Protein AF-A0A7S1FJL7-F1 (afdb_monomer_lite)

Secondary structure (DSSP, 8-state):
----------EESS--SEEEEEEEEETTEEEEEEEEEETTEEEEEEEEEEEETTTTEEEEESS-TTS--SEEE----SSGGG--SPEEES-GGGTTS-----

Foldseek 3Di:
DDDPPPFPWDWDQDDDADWAWDPDADPNAIKTWGWDDDDPDIDTDQWMFHQQPVVCWTAIAHSDNPDPGQWIGNANDRDPVPDRGIITGRHPCPVVVDPPPD

Sequence (102 aa):
RAVKGNTSEGQVKMLPGLYYEMTDLFSGKPYYQQVFRKGPALACRGVYLFWSGAQDAWKFGVLDTGKAGLAVCSDVQDKPSEVQKPWKVLRADFFGASSDWK

Radius of gyration: 14.25 Å; chains: 1; bounding box: 36×45×31 Å

Organism: Noctiluca scintillans (NCBI:txid2966)

Structure (mmCIF, N/CA/C/O backbone):
data_AF-A0A7S1FJL7-F1
#
_entry.id   AF-A0A7S1FJL7-F1
#
loop_
_atom_site.group_PDB
_atom_site.id
_atom_site.type_symbol
_atom_site.label_atom_id
_atom_site.label_alt_id
_atom_site.label_comp_id
_atom_site.label_asym_id
_atom_site.label_entity_id
_atom_site.label_seq_id
_atom_site.pdbx_PDB_ins_code
_atom_site.Cartn_x
_atom_site.Cartn_y
_atom_site.Cartn_z
_atom_site.occupancy
_atom_site.B_iso_or_equiv
_atom_site.auth_seq_id
_atom_site.auth_comp_id
_atom_site.auth_asym_id
_atom_site.auth_atom_id
_atom_site.pdbx_PDB_model_num
ATOM 1 N N . ARG A 1 1 ? -3.408 -33.332 -3.439 1.00 34.06 1 ARG A N 1
ATOM 2 C CA . ARG A 1 1 ? -2.223 -33.316 -2.544 1.00 34.06 1 ARG A CA 1
ATOM 3 C C . ARG A 1 1 ? -2.042 -31.870 -2.087 1.00 34.06 1 ARG A C 1
ATOM 5 O O . ARG A 1 1 ? -1.713 -31.036 -2.915 1.00 34.06 1 ARG A O 1
ATOM 12 N N . ALA A 1 2 ? -2.423 -31.547 -0.850 1.00 32.72 2 ALA A N 1
ATOM 13 C CA . ALA A 1 2 ? -2.412 -30.174 -0.344 1.00 32.72 2 ALA A CA 1
ATOM 14 C C . ALA A 1 2 ? -0.967 -29.676 -0.194 1.00 32.72 2 ALA A C 1
ATOM 16 O O . ALA A 1 2 ? -0.160 -30.332 0.464 1.00 32.72 2 ALA A O 1
ATOM 17 N N . VAL A 1 3 ? -0.637 -28.543 -0.814 1.00 36.22 3 VAL A N 1
ATOM 18 C CA . VAL A 1 3 ? 0.646 -27.870 -0.593 1.00 36.22 3 VAL A CA 1
ATOM 19 C C . VAL A 1 3 ? 0.499 -27.037 0.678 1.00 36.22 3 VAL A C 1
ATOM 21 O O . VAL A 1 3 ? -0.176 -26.011 0.685 1.00 36.22 3 VAL A O 1
ATOM 24 N N . LYS A 1 4 ? 1.097 -27.523 1.770 1.00 35.88 4 LYS A N 1
ATOM 25 C CA . LYS A 1 4 ? 1.326 -26.754 2.997 1.00 35.88 4 LYS A CA 1
ATOM 26 C C . LYS A 1 4 ? 2.244 -25.579 2.651 1.00 35.88 4 LYS A C 1
ATOM 28 O O . LYS A 1 4 ? 3.447 -25.766 2.495 1.00 35.88 4 LYS A O 1
ATOM 33 N N . GLY A 1 5 ? 1.676 -24.387 2.503 1.00 32.44 5 GLY A N 1
ATOM 34 C CA . GLY A 1 5 ? 2.448 -23.153 2.459 1.00 32.44 5 GLY A CA 1
ATOM 35 C C . GLY A 1 5 ? 2.909 -22.812 3.870 1.00 32.44 5 GLY A C 1
ATOM 36 O O . GLY A 1 5 ? 2.107 -22.370 4.685 1.00 32.44 5 GLY A O 1
ATOM 37 N N . ASN A 1 6 ? 4.183 -23.063 4.168 1.00 38.44 6 ASN A N 1
ATOM 38 C CA . ASN A 1 6 ? 4.865 -22.518 5.338 1.00 38.44 6 ASN A CA 1
ATOM 39 C C . ASN A 1 6 ? 4.915 -20.989 5.184 1.00 38.44 6 ASN A C 1
ATOM 41 O O . ASN A 1 6 ? 5.810 -20.453 4.531 1.00 38.44 6 ASN A O 1
ATOM 45 N N . THR A 1 7 ? 3.928 -20.281 5.727 1.00 43.22 7 THR A N 1
ATOM 46 C CA . THR A 1 7 ? 3.914 -18.817 5.728 1.00 43.22 7 THR A CA 1
ATOM 47 C C . THR A 1 7 ? 4.797 -18.342 6.873 1.00 43.22 7 THR A C 1
ATOM 49 O O . THR A 1 7 ? 4.363 -18.292 8.019 1.00 43.22 7 THR A O 1
ATOM 52 N N . SER A 1 8 ? 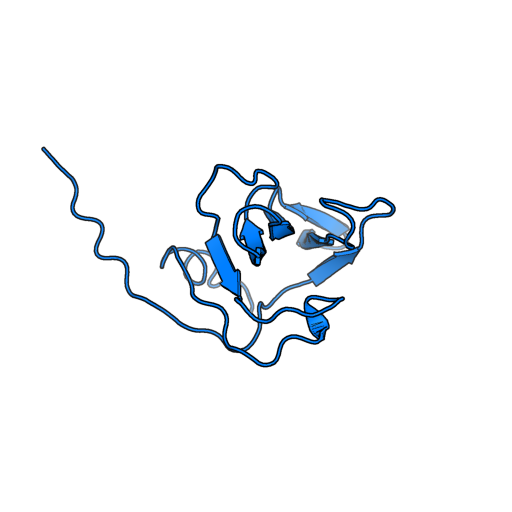6.062 -18.033 6.595 1.00 46.47 8 SER A N 1
ATOM 53 C CA . SER A 1 8 ? 6.890 -17.296 7.548 1.00 46.47 8 SER A CA 1
ATOM 54 C C . SER A 1 8 ? 6.238 -15.931 7.800 1.00 46.47 8 SER A C 1
ATOM 56 O O . SER A 1 8 ? 6.187 -15.093 6.897 1.00 46.47 8 SER A O 1
ATOM 58 N N . GLU A 1 9 ? 5.704 -15.732 9.005 1.00 58.09 9 GLU A N 1
ATOM 59 C CA . GLU A 1 9 ? 5.078 -14.490 9.460 1.00 58.09 9 GLU A CA 1
ATOM 60 C C . GLU A 1 9 ? 6.151 -13.412 9.671 1.00 58.09 9 GLU A C 1
ATOM 62 O O . GLU A 1 9 ? 6.619 -13.168 10.779 1.00 58.09 9 GLU A O 1
ATOM 67 N N . GLY A 1 10 ? 6.591 -12.787 8.580 1.00 78.50 10 GLY A N 1
ATOM 68 C CA . GLY A 1 10 ? 7.468 -11.624 8.651 1.00 78.50 10 GLY A CA 1
ATOM 69 C C . GLY A 1 10 ? 6.694 -10.394 9.123 1.00 78.50 10 GLY A C 1
ATOM 70 O O . GLY A 1 10 ? 5.549 -10.181 8.721 1.00 78.50 10 GLY A O 1
ATOM 71 N N . GLN A 1 11 ? 7.322 -9.562 9.948 1.00 88.12 11 GLN A N 1
ATOM 72 C CA . GLN A 1 11 ? 6.842 -8.215 10.244 1.00 88.12 11 GLN A CA 1
ATOM 73 C C . GLN A 1 11 ? 7.836 -7.194 9.704 1.00 88.12 11 GLN A C 1
ATOM 75 O O . GLN A 1 11 ? 9.046 -7.370 9.842 1.00 88.12 11 GLN A O 1
ATOM 80 N N . VAL A 1 12 ? 7.330 -6.109 9.124 1.00 88.69 12 VAL A N 1
ATOM 81 C CA . VAL A 1 12 ? 8.155 -4.958 8.740 1.00 88.69 12 VAL A CA 1
ATOM 82 C C . VAL A 1 12 ? 7.580 -3.682 9.328 1.00 88.69 12 VAL A C 1
ATOM 84 O O . VAL A 1 12 ? 6.367 -3.518 9.413 1.00 88.69 12 VAL A O 1
ATOM 87 N N . LYS A 1 13 ? 8.444 -2.754 9.743 1.00 87.12 13 LYS A N 1
ATOM 88 C CA . LYS A 1 13 ? 7.989 -1.465 10.288 1.00 87.12 13 LYS A CA 1
ATOM 89 C C . LYS A 1 13 ? 7.413 -0.549 9.208 1.00 87.12 13 LYS A C 1
ATOM 91 O O . LYS A 1 13 ? 6.455 0.161 9.465 1.00 87.12 13 LYS A O 1
ATOM 96 N N . MET A 1 14 ? 7.987 -0.581 8.007 1.00 84.75 14 MET A N 1
ATOM 97 C CA . MET A 1 14 ? 7.583 0.260 6.880 1.00 84.75 14 MET A CA 1
ATOM 98 C C . MET A 1 14 ? 7.560 -0.555 5.589 1.00 84.75 14 MET A C 1
ATOM 100 O O . MET A 1 14 ? 8.345 -1.493 5.430 1.00 84.75 14 MET A O 1
ATOM 104 N N . LEU A 1 15 ? 6.689 -0.166 4.658 1.00 87.69 15 LEU A N 1
ATOM 105 C CA . LEU A 1 15 ? 6.694 -0.688 3.296 1.00 87.69 15 LEU A CA 1
ATOM 106 C C . LEU A 1 15 ? 7.668 0.143 2.443 1.00 87.69 15 LEU A C 1
ATOM 108 O O . LEU A 1 15 ? 7.424 1.332 2.239 1.00 87.69 15 LEU A O 1
ATOM 112 N N . PRO A 1 16 ? 8.766 -0.438 1.932 1.00 86.12 16 PRO A N 1
ATOM 113 C CA . PRO A 1 16 ? 9.683 0.279 1.056 1.00 86.12 16 PRO A CA 1
ATOM 114 C C . PRO A 1 16 ? 9.038 0.564 -0.308 1.00 86.12 16 PRO A C 1
ATOM 116 O O . PRO A 1 16 ? 8.109 -0.127 -0.734 1.00 86.12 16 PRO A O 1
ATOM 119 N N . GLY A 1 17 ? 9.572 1.555 -1.021 1.00 89.25 17 GLY A N 1
ATOM 120 C CA . GLY A 1 17 ? 9.193 1.875 -2.398 1.00 89.25 17 GLY A CA 1
ATOM 121 C C . GLY A 1 17 ? 8.648 3.288 -2.576 1.00 89.25 17 GLY A C 1
ATOM 122 O O . GLY A 1 17 ? 8.600 4.081 -1.639 1.00 89.25 17 GLY A O 1
ATOM 123 N N . LEU A 1 18 ? 8.256 3.591 -3.812 1.00 92.62 18 LEU A N 1
ATOM 124 C CA . LEU A 1 18 ? 7.610 4.844 -4.181 1.00 92.62 18 LEU A CA 1
ATOM 125 C C . LEU A 1 18 ? 6.123 4.587 -4.410 1.00 92.62 18 LEU A C 1
ATOM 127 O O . LEU A 1 18 ? 5.742 3.599 -5.041 1.00 92.62 18 LEU A O 1
ATOM 131 N N . TYR A 1 19 ? 5.296 5.491 -3.903 1.00 95.25 19 TYR A N 1
ATOM 132 C CA . TYR A 1 19 ? 3.846 5.371 -3.923 1.00 95.25 19 TYR A CA 1
ATOM 133 C C . TYR A 1 19 ? 3.257 6.670 -4.452 1.00 95.25 19 TYR A C 1
ATOM 135 O O . TYR A 1 19 ? 3.566 7.745 -3.943 1.00 95.25 19 TYR A O 1
ATOM 143 N N . TYR A 1 20 ? 2.438 6.565 -5.491 1.00 96.44 20 TYR A N 1
ATOM 144 C CA . TYR A 1 20 ? 1.702 7.688 -6.050 1.00 96.44 20 TYR A CA 1
ATOM 145 C C . TYR A 1 20 ? 0.298 7.714 -5.444 1.00 96.44 20 TYR A C 1
ATOM 147 O O . TYR A 1 20 ? -0.413 6.712 -5.534 1.00 96.44 20 TYR A O 1
ATOM 155 N N . GLU A 1 21 ? -0.077 8.822 -4.802 1.00 97.19 21 GLU A N 1
ATOM 156 C CA . GLU A 1 21 ? -1.431 9.030 -4.276 1.00 97.19 21 GLU A CA 1
ATOM 157 C C . GLU A 1 21 ? -2.407 9.230 -5.435 1.00 97.19 21 GLU A C 1
ATOM 159 O O . GLU A 1 21 ? -2.185 10.061 -6.315 1.00 97.1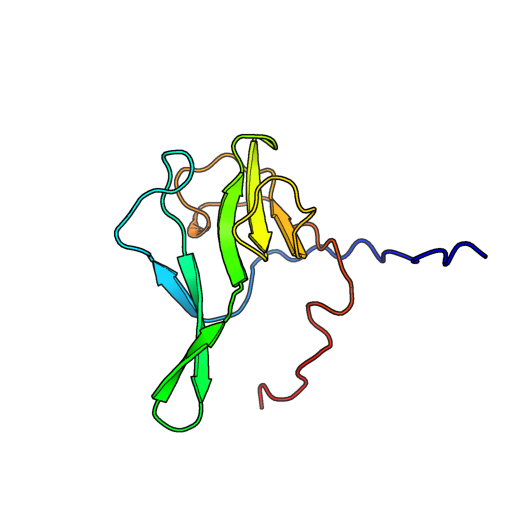9 21 GLU A O 1
ATOM 164 N N . MET A 1 22 ? -3.472 8.437 -5.449 1.00 96.81 22 MET A N 1
ATOM 165 C CA . MET A 1 22 ? -4.499 8.502 -6.479 1.00 96.81 22 MET A CA 1
ATOM 166 C C . MET A 1 22 ? -5.441 9.679 -6.203 1.00 96.81 22 MET A C 1
ATOM 168 O O . MET A 1 22 ? -5.640 10.063 -5.055 1.00 96.81 22 MET A O 1
ATOM 172 N N . THR A 1 23 ? -6.046 10.248 -7.247 1.00 96.50 23 THR A N 1
ATOM 173 C CA . THR A 1 23 ? -6.934 11.420 -7.108 1.00 96.50 23 THR A CA 1
ATOM 174 C C . THR A 1 23 ? -8.271 11.103 -6.439 1.00 96.50 23 THR A C 1
ATOM 176 O O . THR A 1 23 ? -8.905 11.999 -5.889 1.00 96.50 23 THR A O 1
ATOM 179 N N . ASP A 1 24 ? -8.698 9.841 -6.494 1.00 95.69 24 ASP A N 1
ATOM 180 C CA . ASP A 1 24 ? -9.965 9.373 -5.933 1.00 95.69 24 ASP A CA 1
ATOM 181 C C . ASP A 1 24 ? -9.781 8.725 -4.554 1.00 95.69 24 ASP A C 1
ATOM 183 O O . ASP A 1 24 ? -8.672 8.407 -4.119 1.00 95.69 24 ASP A O 1
ATOM 187 N N . LEU A 1 25 ? -10.899 8.448 -3.883 1.00 95.06 25 LEU A N 1
ATOM 188 C CA . LEU A 1 25 ? -10.923 7.687 -2.635 1.00 95.06 25 LEU A CA 1
ATOM 189 C C . LEU A 1 25 ? -11.316 6.230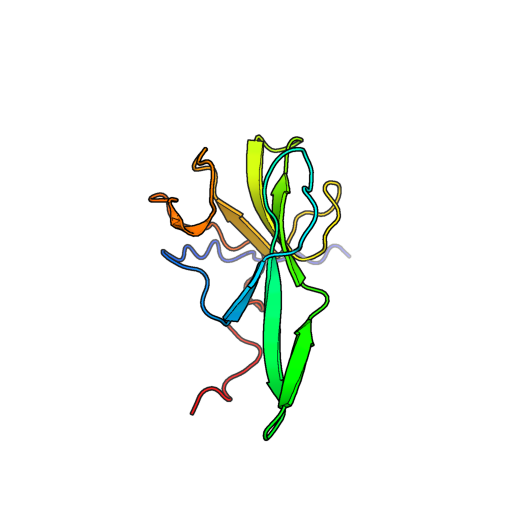 -2.889 1.00 95.06 25 LEU A C 1
ATOM 191 O O . LEU A 1 25 ? -12.205 5.937 -3.687 1.00 95.06 25 LEU A O 1
ATOM 195 N N . PHE A 1 26 ? -10.717 5.314 -2.130 1.00 92.94 26 PHE A N 1
ATOM 196 C CA . PHE A 1 26 ? -11.125 3.914 -2.074 1.00 92.94 26 PHE A CA 1
ATOM 197 C C . PHE A 1 26 ? -11.598 3.581 -0.661 1.00 92.94 26 PHE A C 1
ATOM 199 O O . PHE A 1 26 ? -10.880 3.795 0.312 1.00 92.94 26 PHE A O 1
ATOM 206 N N . SER A 1 27 ? -12.823 3.061 -0.530 1.00 90.94 27 SER A N 1
ATOM 207 C CA . SER A 1 27 ? -13.457 2.828 0.782 1.00 90.94 27 SER A CA 1
ATOM 208 C C . SER A 1 27 ? -13.447 4.073 1.691 1.00 90.94 27 SER A C 1
ATOM 210 O O . SER A 1 27 ? -13.256 3.963 2.899 1.00 90.94 27 SER A O 1
ATOM 212 N N . GLY A 1 28 ? -13.610 5.264 1.100 1.00 92.12 28 GLY A N 1
ATOM 213 C CA . GLY A 1 28 ? -13.654 6.540 1.823 1.00 92.12 28 GLY A CA 1
ATOM 214 C C . GLY A 1 28 ? -12.302 7.080 2.305 1.00 92.12 28 GLY A C 1
ATOM 215 O O . GLY A 1 28 ? -12.288 8.107 2.974 1.00 92.12 28 GLY A O 1
ATOM 216 N N . LYS A 1 29 ? -11.176 6.434 1.967 1.00 95.06 29 LYS A N 1
ATOM 217 C CA . LYS A 1 29 ? -9.823 6.889 2.329 1.00 95.06 29 LYS A CA 1
ATOM 218 C C . LYS A 1 29 ? -8.911 7.021 1.100 1.00 95.06 29 LYS A C 1
ATOM 220 O O . LYS A 1 29 ? -9.196 6.406 0.067 1.00 95.06 29 LYS A O 1
ATOM 225 N N . PRO A 1 30 ? -7.819 7.805 1.192 1.00 96.88 30 PRO A N 1
ATOM 226 C CA . PRO A 1 30 ? -6.805 7.857 0.147 1.00 96.88 30 PRO A CA 1
ATOM 227 C C . PRO A 1 30 ? -6.226 6.471 -0.136 1.00 96.88 30 PRO A C 1
ATOM 229 O O . PRO A 1 30 ? -6.093 5.632 0.762 1.00 96.88 30 PRO A O 1
ATOM 232 N N . TYR A 1 31 ? -5.856 6.235 -1.390 1.00 97.19 31 TYR A N 1
ATOM 233 C CA . TYR A 1 31 ? -5.155 5.025 -1.794 1.00 97.19 31 TYR A CA 1
ATOM 234 C C . TYR A 1 31 ? -4.024 5.358 -2.756 1.00 97.19 31 TYR A C 1
ATOM 236 O O . TYR A 1 31 ? -4.020 6.397 -3.414 1.00 97.19 31 TYR A O 1
ATOM 244 N N . TYR A 1 32 ? -3.040 4.468 -2.807 1.00 97.44 32 TYR A N 1
ATOM 245 C CA . TYR A 1 32 ? -1.775 4.737 -3.467 1.00 97.44 32 TYR A CA 1
ATOM 246 C C . TYR A 1 32 ? -1.405 3.584 -4.385 1.00 97.44 32 TYR A C 1
ATOM 248 O O . TYR A 1 32 ? -1.532 2.421 -4.002 1.00 97.44 32 TYR A O 1
ATOM 256 N N . GLN A 1 33 ? -0.903 3.889 -5.576 1.00 96.50 33 GLN A N 1
ATOM 257 C CA . GLN A 1 33 ? -0.330 2.898 -6.479 1.00 96.50 33 GLN A CA 1
ATOM 258 C C . GLN A 1 33 ? 1.185 2.838 -6.295 1.00 96.50 33 GLN A C 1
ATOM 260 O O . GLN A 1 33 ? 1.862 3.866 -6.295 1.00 96.50 33 GLN A O 1
ATOM 265 N N . GLN A 1 34 ? 1.740 1.631 -6.170 1.00 95.12 34 GLN A N 1
ATOM 266 C CA . GLN A 1 34 ? 3.188 1.470 -6.137 1.00 95.12 34 GLN A CA 1
ATOM 267 C C . GLN A 1 34 ? 3.776 1.757 -7.523 1.00 95.12 34 GLN A C 1
ATOM 269 O O . GLN A 1 34 ? 3.369 1.169 -8.531 1.00 95.12 34 GLN A O 1
ATOM 274 N N . VAL A 1 35 ? 4.783 2.624 -7.556 1.00 95.75 35 VAL A N 1
ATOM 275 C CA . VAL A 1 35 ? 5.549 2.958 -8.755 1.00 95.75 35 VAL A CA 1
ATOM 276 C C . VAL A 1 35 ? 7.011 2.574 -8.572 1.00 95.75 35 VAL A C 1
ATOM 278 O O . VAL A 1 35 ? 7.522 2.433 -7.461 1.00 95.75 35 VAL A O 1
ATOM 281 N N . PHE A 1 36 ? 7.700 2.364 -9.683 1.00 93.31 36 PHE A N 1
ATOM 282 C CA . PHE A 1 36 ? 9.115 2.018 -9.705 1.00 93.31 36 PHE A CA 1
ATOM 283 C C . PHE A 1 36 ? 9.792 2.678 -10.897 1.00 93.31 36 PHE A C 1
ATOM 285 O O . PHE A 1 36 ? 9.148 3.032 -11.888 1.00 93.31 36 PHE A O 1
ATOM 292 N N . ARG A 1 37 ? 11.110 2.847 -10.804 1.00 93.81 37 ARG A N 1
ATOM 293 C CA . ARG A 1 37 ? 11.902 3.379 -11.912 1.00 93.81 37 ARG A CA 1
ATOM 294 C C . ARG A 1 37 ? 12.124 2.283 -12.949 1.00 93.81 37 ARG A C 1
ATOM 296 O O . ARG A 1 37 ? 12.489 1.161 -12.604 1.00 93.81 37 ARG A O 1
ATOM 303 N N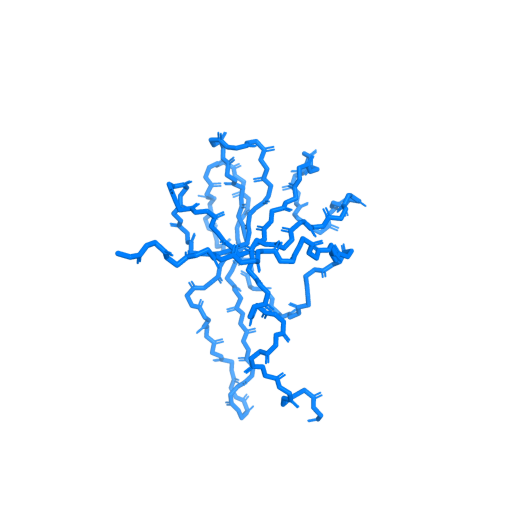 . LYS A 1 38 ? 11.932 2.620 -14.221 1.00 93.06 38 LYS A N 1
ATOM 304 C CA . LYS A 1 38 ? 12.280 1.791 -15.376 1.00 93.06 38 LYS A CA 1
ATOM 305 C C . LYS A 1 38 ? 13.182 2.624 -16.285 1.00 93.06 38 LYS A C 1
ATOM 307 O O . LYS A 1 38 ? 12.704 3.369 -17.139 1.00 93.06 38 LYS A O 1
ATOM 312 N N . GLY A 1 39 ? 14.491 2.546 -16.042 1.00 92.00 39 GLY A N 1
ATOM 313 C CA . GLY A 1 39 ? 15.459 3.470 -16.638 1.00 92.00 39 GLY A CA 1
ATOM 314 C C . GLY A 1 39 ? 15.192 4.916 -16.182 1.00 92.00 39 GLY A C 1
ATOM 315 O O . GLY A 1 39 ? 15.034 5.138 -14.979 1.00 92.00 39 GLY A O 1
ATOM 316 N N . PRO A 1 40 ? 15.110 5.900 -17.100 1.00 94.25 40 PRO A N 1
ATOM 317 C CA . PRO A 1 40 ? 14.823 7.292 -16.743 1.00 94.25 40 PRO A CA 1
ATOM 318 C C . PRO A 1 40 ? 13.339 7.559 -16.428 1.00 94.25 40 PRO A C 1
ATOM 320 O O . PRO A 1 40 ? 13.012 8.636 -15.939 1.00 94.25 40 PRO A O 1
ATOM 323 N N . ALA A 1 41 ? 12.440 6.608 -16.706 1.00 94.75 41 ALA A N 1
ATOM 324 C CA . ALA A 1 41 ? 10.996 6.770 -16.555 1.00 94.75 41 ALA A CA 1
ATOM 325 C C . ALA A 1 41 ? 10.456 6.147 -15.256 1.00 94.75 41 ALA A C 1
ATOM 327 O O . ALA A 1 41 ? 11.112 5.320 -14.615 1.00 94.75 41 ALA A O 1
ATOM 328 N N . LEU A 1 42 ? 9.222 6.511 -14.897 1.00 94.25 42 LEU A N 1
ATOM 329 C CA . LEU A 1 42 ? 8.423 5.821 -13.884 1.00 94.25 42 LEU A CA 1
ATOM 330 C C . LEU A 1 42 ? 7.436 4.865 -14.555 1.00 94.25 42 LEU A C 1
ATOM 332 O O . LEU A 1 42 ? 6.872 5.167 -15.604 1.00 94.25 42 LEU A O 1
ATOM 336 N N . ALA A 1 43 ? 7.228 3.714 -13.930 1.00 94.75 43 ALA A N 1
ATOM 337 C CA . ALA A 1 43 ? 6.220 2.740 -14.313 1.00 94.75 43 ALA A CA 1
ATOM 338 C C . ALA A 1 43 ? 5.396 2.333 -13.088 1.00 94.75 43 ALA A C 1
ATOM 340 O O . ALA A 1 43 ? 5.889 2.335 -11.957 1.00 94.75 43 ALA A O 1
ATOM 341 N N . CYS A 1 44 ? 4.145 1.953 -13.325 1.00 93.56 44 CYS A N 1
ATOM 342 C CA . CYS A 1 44 ? 3.233 1.513 -12.278 1.00 93.56 44 CYS A CA 1
ATOM 343 C C . CYS A 1 44 ? 3.256 -0.008 -12.111 1.00 93.56 44 CYS A C 1
ATOM 345 O O . CYS A 1 44 ? 3.400 -0.754 -13.083 1.00 93.56 44 CYS A O 1
ATOM 347 N N . ARG A 1 45 ? 3.051 -0.481 -10.879 1.00 88.81 45 ARG A N 1
ATOM 348 C CA . ARG A 1 45 ? 2.708 -1.880 -10.592 1.00 88.81 45 ARG A CA 1
ATOM 349 C C . ARG A 1 45 ? 1.208 -1.997 -10.342 1.00 88.81 45 ARG A C 1
ATOM 351 O O . ARG A 1 45 ? 0.574 -1.069 -9.847 1.00 88.81 45 ARG A O 1
ATOM 358 N N . GLY A 1 46 ? 0.641 -3.168 -10.625 1.00 90.25 46 GLY A N 1
ATOM 359 C CA . G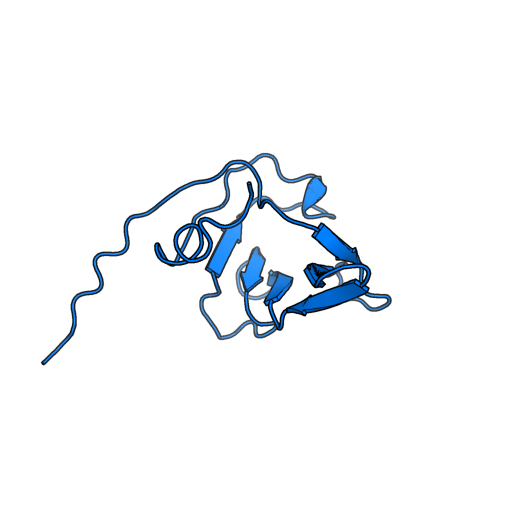LY A 1 46 ? -0.732 -3.526 -10.238 1.00 90.25 46 GLY A CA 1
ATOM 360 C C . GLY A 1 46 ? -0.873 -3.809 -8.737 1.00 90.25 46 GLY A C 1
ATOM 361 O O . GLY A 1 46 ? -1.557 -4.754 -8.351 1.00 90.25 46 GLY A O 1
ATOM 362 N N . VAL A 1 47 ? -0.158 -3.053 -7.903 1.00 92.31 47 VAL A N 1
ATOM 363 C CA . VAL A 1 47 ? -0.095 -3.222 -6.456 1.00 92.31 47 VAL A CA 1
ATOM 364 C C . VAL A 1 47 ? -0.343 -1.872 -5.803 1.00 92.31 47 VAL A C 1
ATOM 366 O O . VAL A 1 47 ? 0.237 -0.860 -6.195 1.00 92.31 47 VAL A O 1
ATOM 369 N N . TYR A 1 48 ? -1.222 -1.883 -4.815 1.00 95.62 48 TYR A N 1
ATOM 370 C CA . TYR A 1 48 ? -1.808 -0.711 -4.204 1.00 95.62 48 TYR A CA 1
ATOM 371 C C . TYR A 1 48 ? -1.709 -0.797 -2.692 1.00 95.62 48 TYR A C 1
ATOM 373 O O . TYR A 1 48 ? -1.728 -1.881 -2.111 1.00 95.62 48 TYR A O 1
ATOM 381 N N . LEU A 1 49 ? -1.654 0.369 -2.072 1.00 96.00 49 LEU A N 1
ATOM 382 C CA . LEU A 1 49 ? -1.754 0.590 -0.644 1.00 96.00 49 LEU A CA 1
ATOM 383 C C . LEU A 1 49 ? -3.086 1.292 -0.387 1.00 96.00 49 LEU A C 1
ATOM 385 O O . LEU A 1 49 ? -3.300 2.397 -0.878 1.00 96.00 49 LEU A O 1
ATOM 389 N N . PHE A 1 50 ? -4.005 0.632 0.307 1.00 96.44 50 PHE A N 1
ATOM 390 C CA . PHE A 1 50 ? -5.389 1.086 0.417 1.00 96.44 50 PHE A CA 1
ATOM 391 C C . PHE A 1 50 ? -6.025 0.650 1.733 1.00 96.44 50 PHE A C 1
ATOM 393 O O . PHE A 1 50 ? -5.588 -0.314 2.365 1.00 96.44 50 PHE A O 1
ATOM 400 N N . TRP A 1 51 ? -7.083 1.345 2.136 1.00 95.88 51 TRP A N 1
ATOM 401 C CA . TRP A 1 51 ? -7.889 0.942 3.278 1.00 95.88 51 TRP A CA 1
ATOM 402 C C . TRP A 1 51 ? -8.854 -0.180 2.898 1.00 95.88 51 TRP A C 1
ATOM 404 O O . TRP A 1 51 ? -9.635 -0.057 1.952 1.00 95.88 51 TRP A O 1
ATOM 414 N N . SER A 1 52 ? -8.824 -1.282 3.643 1.00 93.38 52 SER A N 1
ATOM 415 C CA . SER A 1 52 ? -9.769 -2.381 3.484 1.00 93.38 52 SER A CA 1
ATOM 416 C C . SER A 1 52 ? -10.868 -2.267 4.532 1.00 93.38 52 SER A C 1
ATOM 418 O O . SER A 1 52 ? -10.725 -2.815 5.623 1.00 93.38 52 SER A O 1
ATOM 420 N N . GLY A 1 53 ? -11.997 -1.643 4.182 1.00 90.06 53 GLY A N 1
ATOM 421 C CA . GLY A 1 53 ? -13.140 -1.510 5.099 1.00 90.06 53 GLY A CA 1
ATOM 422 C C . GLY A 1 53 ? -13.648 -2.848 5.659 1.00 90.06 53 GLY A C 1
ATOM 423 O O . GLY A 1 53 ? -14.051 -2.918 6.809 1.00 90.06 53 GLY A O 1
ATOM 424 N N . ALA A 1 54 ? -13.539 -3.940 4.893 1.00 87.94 54 ALA A N 1
ATOM 425 C CA . ALA A 1 54 ? -13.926 -5.279 5.349 1.00 87.94 54 ALA A CA 1
ATOM 426 C C . ALA A 1 54 ? -13.014 -5.868 6.446 1.00 87.94 54 ALA A C 1
ATOM 428 O O . ALA A 1 54 ? -13.432 -6.774 7.158 1.00 87.94 54 ALA A O 1
ATOM 429 N N . GLN A 1 55 ? -11.763 -5.406 6.544 1.00 89.06 55 GLN A N 1
ATOM 430 C CA . GLN A 1 55 ? -10.776 -5.897 7.519 1.00 89.06 55 GLN A CA 1
ATOM 431 C C . GLN A 1 55 ? -10.409 -4.835 8.563 1.00 89.06 55 GLN A C 1
ATOM 433 O O . GLN A 1 55 ? -9.592 -5.123 9.431 1.00 89.06 55 GLN A O 1
ATOM 438 N N . ASP A 1 56 ? -10.972 -3.627 8.448 1.00 92.19 56 ASP A N 1
ATOM 439 C CA . ASP A 1 56 ? -10.645 -2.464 9.279 1.00 92.19 56 ASP A CA 1
ATOM 440 C C . ASP A 1 56 ? -9.124 -2.228 9.395 1.00 92.19 56 ASP A C 1
ATOM 442 O O . ASP A 1 56 ? -8.556 -2.041 10.470 1.00 92.19 56 ASP A O 1
ATOM 446 N N . ALA A 1 57 ? -8.431 -2.339 8.256 1.00 94.44 57 ALA A N 1
ATOM 447 C CA . ALA A 1 57 ? -6.974 -2.341 8.201 1.00 94.44 57 ALA A CA 1
ATOM 448 C C . ALA A 1 57 ? -6.440 -1.737 6.901 1.00 94.44 57 ALA A C 1
ATOM 450 O O . ALA A 1 57 ? -7.047 -1.856 5.828 1.00 94.44 57 ALA A O 1
ATOM 451 N N . TRP A 1 58 ? -5.237 -1.171 6.980 1.00 95.88 58 TRP A N 1
ATOM 452 C CA . TRP A 1 58 ? -4.461 -0.841 5.797 1.00 95.88 58 TRP A CA 1
ATOM 453 C C . TRP A 1 58 ? -3.945 -2.114 5.145 1.00 95.88 58 TRP A C 1
ATOM 455 O O . TRP A 1 58 ? -3.424 -3.017 5.804 1.00 95.88 58 TRP A O 1
ATOM 465 N N . LYS A 1 59 ? -4.063 -2.178 3.825 1.00 94.81 59 LYS A N 1
ATOM 466 C CA . LYS A 1 59 ? -3.701 -3.342 3.034 1.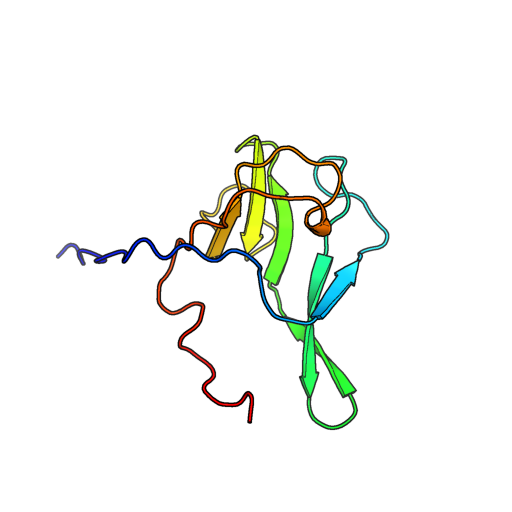00 94.81 59 LYS A CA 1
ATOM 467 C C . LYS A 1 59 ? -2.809 -2.939 1.883 1.00 94.81 59 LYS A C 1
ATOM 469 O O . LYS A 1 59 ? -3.034 -1.937 1.211 1.00 94.81 59 LYS A O 1
ATOM 474 N N . PHE A 1 60 ? -1.813 -3.775 1.647 1.00 93.69 60 PHE A N 1
ATOM 475 C CA . PHE A 1 60 ? -0.931 -3.675 0.508 1.00 93.69 60 PHE A CA 1
ATOM 476 C C . PHE A 1 60 ? -1.136 -4.888 -0.397 1.00 93.69 60 PHE A C 1
ATOM 478 O O . PHE A 1 60 ? -1.018 -6.025 0.058 1.00 93.69 60 PHE A O 1
ATOM 485 N N . GLY A 1 61 ? -1.487 -4.686 -1.665 1.00 92.75 61 GLY A N 1
ATOM 486 C CA . GLY A 1 61 ? -1.782 -5.777 -2.592 1.00 92.75 61 GLY A CA 1
ATOM 487 C C . GLY A 1 61 ? -2.587 -5.340 -3.811 1.00 92.75 61 GLY A C 1
ATOM 488 O O . GLY A 1 61 ? -2.640 -4.167 -4.155 1.00 92.75 61 GLY A O 1
ATOM 489 N N . VAL A 1 62 ? -3.233 -6.294 -4.478 1.00 91.06 62 VAL A N 1
ATOM 490 C CA . VAL A 1 62 ? -4.205 -5.982 -5.538 1.00 91.06 62 VAL A CA 1
ATOM 491 C C . VAL A 1 62 ? -5.391 -5.234 -4.922 1.00 91.06 62 VAL A C 1
ATOM 493 O O . VAL A 1 62 ? -5.821 -5.603 -3.825 1.00 91.06 62 VAL A O 1
ATOM 496 N N . LEU A 1 63 ? -5.909 -4.215 -5.620 1.00 89.44 63 LEU A N 1
ATOM 497 C CA . LEU A 1 63 ? -7.048 -3.386 -5.203 1.00 89.44 63 LEU A CA 1
ATOM 498 C C . LEU A 1 63 ? -8.368 -4.180 -5.252 1.00 89.44 63 LEU A C 1
ATOM 500 O O . LEU A 1 63 ? -9.218 -3.988 -6.112 1.00 89.44 63 LEU A O 1
ATOM 504 N N . ASP A 1 64 ? -8.480 -5.150 -4.355 1.00 84.06 64 ASP A N 1
ATOM 505 C CA . ASP A 1 64 ? -9.574 -6.105 -4.238 1.00 84.06 64 ASP A CA 1
ATOM 506 C C . ASP A 1 64 ? -9.657 -6.523 -2.766 1.00 84.06 64 ASP A C 1
ATOM 508 O O . ASP A 1 64 ? -8.726 -7.121 -2.206 1.00 84.06 64 ASP A O 1
ATOM 512 N N . THR A 1 65 ? -10.755 -6.165 -2.106 1.00 78.81 65 THR A N 1
ATOM 513 C CA . THR A 1 65 ? -10.962 -6.418 -0.676 1.00 78.81 65 THR A CA 1
ATOM 514 C C . THR A 1 65 ? -11.147 -7.903 -0.361 1.00 78.81 65 THR A C 1
ATOM 516 O O . THR A 1 65 ? -10.779 -8.314 0.738 1.00 78.81 65 THR A O 1
ATOM 519 N N . GLY A 1 66 ? -11.595 -8.724 -1.321 1.00 77.94 66 GLY A N 1
ATOM 520 C CA . GLY A 1 66 ? -11.822 -10.163 -1.146 1.00 77.94 66 GLY A CA 1
ATOM 521 C C . GLY A 1 66 ? -10.552 -11.020 -1.190 1.00 77.94 66 GLY A C 1
ATOM 522 O O . GLY A 1 66 ? -10.557 -12.170 -0.756 1.00 77.94 66 GLY A O 1
ATOM 523 N N . LYS A 1 67 ? -9.434 -10.479 -1.687 1.00 80.81 67 LYS A N 1
ATOM 524 C CA . LYS A 1 67 ? -8.135 -11.180 -1.711 1.00 80.81 67 LYS A CA 1
ATOM 525 C C . LYS A 1 67 ? -7.365 -10.974 -0.407 1.00 80.81 67 LYS A C 1
ATOM 527 O O . LYS A 1 67 ? -7.543 -9.968 0.260 1.00 80.81 67 LYS A O 1
ATOM 532 N N . ALA A 1 68 ? -6.445 -11.867 -0.044 1.00 74.69 68 ALA A N 1
ATOM 533 C CA . ALA A 1 68 ? -5.656 -11.699 1.188 1.00 74.69 68 ALA A CA 1
ATOM 534 C C . ALA A 1 68 ? -4.727 -10.462 1.154 1.00 74.69 68 ALA A C 1
ATOM 536 O O . ALA A 1 68 ? -4.523 -9.813 2.172 1.00 74.69 68 ALA A O 1
ATOM 537 N N . GLY A 1 69 ? -4.221 -10.081 -0.026 1.00 84.81 69 GLY A N 1
ATOM 538 C CA . GLY A 1 69 ? -3.173 -9.062 -0.165 1.00 84.81 69 GLY A CA 1
ATOM 539 C C . GLY A 1 69 ? -1.764 -9.644 0.007 1.00 84.81 69 GLY A C 1
ATOM 540 O O . GLY A 1 69 ? -1.576 -10.860 -0.009 1.00 84.81 69 GLY A O 1
ATOM 541 N N . LEU A 1 70 ? -0.778 -8.758 0.115 1.00 89.19 70 LEU A N 1
ATOM 542 C CA . LEU A 1 70 ? 0.646 -9.057 0.304 1.00 89.19 70 LEU A CA 1
ATOM 543 C C . LEU A 1 70 ? 1.104 -8.709 1.725 1.00 89.19 70 LEU A C 1
ATOM 545 O O . LEU A 1 70 ? 1.880 -9.455 2.319 1.00 89.19 70 LEU A O 1
ATOM 549 N N . ALA A 1 71 ? 0.594 -7.611 2.283 1.00 92.19 71 ALA A N 1
ATOM 550 C CA . ALA A 1 71 ? 0.804 -7.225 3.672 1.00 92.19 71 ALA A CA 1
ATOM 551 C C . ALA A 1 71 ? -0.413 -6.468 4.220 1.00 92.19 71 ALA A C 1
ATOM 553 O O . ALA A 1 71 ? -1.188 -5.890 3.454 1.00 92.19 71 ALA A O 1
ATOM 554 N N . VAL A 1 72 ? -0.568 -6.467 5.543 1.00 94.25 72 VAL A N 1
ATOM 555 C CA . VAL A 1 72 ? -1.651 -5.769 6.252 1.00 94.25 72 VAL A CA 1
ATOM 556 C C . VAL A 1 72 ? -1.131 -5.074 7.508 1.00 94.25 72 VAL A C 1
ATOM 558 O O . VAL A 1 72 ? -0.221 -5.579 8.164 1.00 94.25 72 VAL A O 1
ATOM 561 N N . CYS A 1 73 ? -1.718 -3.934 7.858 1.00 95.38 73 CYS A N 1
ATOM 562 C CA . CYS A 1 73 ? -1.455 -3.211 9.097 1.00 95.38 73 CYS A CA 1
ATOM 563 C C . CYS A 1 73 ? -2.781 -2.814 9.754 1.00 95.38 73 CYS A C 1
ATOM 565 O O . CYS A 1 73 ? -3.586 -2.089 9.173 1.00 95.38 73 CYS A O 1
ATOM 567 N N . SER A 1 74 ? -3.004 -3.293 10.977 1.00 94.88 74 SER A N 1
ATOM 568 C CA . SER A 1 74 ? -4.218 -3.054 11.771 1.00 94.88 74 SER A CA 1
ATOM 569 C C . SER A 1 74 ? -4.108 -1.786 12.633 1.00 94.88 74 SER A C 1
ATOM 571 O O . SER A 1 74 ? -4.522 -1.765 13.800 1.00 94.88 74 SER A O 1
ATOM 573 N N . ASP A 1 75 ? -3.417 -0.769 12.124 1.00 94.88 75 ASP A N 1
ATOM 574 C CA . ASP A 1 75 ? -3.338 0.547 12.747 1.00 94.88 75 ASP A CA 1
ATOM 575 C C . ASP A 1 75 ? -4.320 1.481 12.050 1.00 94.88 75 ASP A C 1
ATOM 577 O O . ASP A 1 75 ? -4.158 1.801 10.871 1.00 94.88 75 ASP A O 1
ATOM 581 N N . VAL A 1 76 ? -5.377 1.858 12.764 1.00 94.31 76 VAL A N 1
ATOM 582 C CA . VAL A 1 76 ? -6.480 2.642 12.213 1.00 94.31 76 VAL A CA 1
ATOM 583 C C . VAL A 1 76 ? -6.064 4.109 12.195 1.00 94.31 76 VAL A C 1
ATOM 585 O O . VAL A 1 76 ? -6.201 4.813 13.189 1.00 94.31 76 VAL A O 1
ATOM 588 N N . GLN A 1 77 ? -5.530 4.545 11.058 1.00 95.12 77 GLN A N 1
ATOM 589 C CA . GLN A 1 77 ? -5.105 5.926 10.807 1.00 95.12 77 GLN A CA 1
ATOM 590 C C . GLN A 1 77 ? -5.789 6.486 9.554 1.00 95.12 77 GLN A C 1
ATOM 592 O O . GLN A 1 77 ? -6.418 5.745 8.784 1.00 95.12 77 GLN A O 1
ATOM 597 N N . ASP A 1 78 ? -5.680 7.793 9.326 1.00 93.81 78 ASP A N 1
ATOM 598 C CA . ASP A 1 78 ? -6.241 8.431 8.132 1.00 93.81 78 ASP A CA 1
ATOM 599 C C . ASP A 1 78 ? -5.363 8.246 6.905 1.00 93.81 78 ASP A C 1
ATOM 601 O O . ASP A 1 78 ? -5.888 8.076 5.800 1.00 93.81 78 ASP A O 1
ATOM 605 N N . LYS A 1 79 ? -4.045 8.158 7.105 1.00 93.31 79 LYS A N 1
ATOM 606 C CA . LYS A 1 79 ? -3.082 7.843 6.051 1.00 93.31 79 LYS A CA 1
ATOM 607 C C . LYS A 1 79 ? -2.191 6.667 6.434 1.00 93.31 79 LYS A C 1
ATOM 609 O O . LYS A 1 79 ? -1.843 6.489 7.602 1.00 93.31 79 LYS A O 1
ATOM 614 N N . PRO A 1 80 ? -1.714 5.886 5.453 1.00 92.69 80 PRO A N 1
ATOM 615 C CA . PRO A 1 80 ? -0.812 4.780 5.738 1.00 92.69 80 PRO A CA 1
ATOM 616 C C . PRO A 1 80 ? 0.576 5.257 6.189 1.00 92.69 80 PRO A C 1
ATOM 618 O O . PRO A 1 80 ? 1.316 4.476 6.771 1.00 92.69 80 PRO A O 1
ATOM 621 N N . SER A 1 81 ? 0.945 6.520 5.944 1.00 91.06 81 SER A N 1
ATOM 622 C CA . SER A 1 81 ? 2.189 7.123 6.447 1.00 91.06 81 SER A CA 1
ATOM 623 C C . SER A 1 81 ? 2.171 7.405 7.952 1.00 91.06 81 SER A C 1
ATOM 625 O O . SER A 1 81 ? 3.218 7.680 8.527 1.00 91.06 81 SER A O 1
ATOM 627 N N . GLU A 1 82 ? 0.997 7.373 8.583 1.00 93.94 82 GLU A N 1
ATOM 628 C CA . GLU A 1 82 ? 0.807 7.690 10.005 1.00 93.94 82 GLU A CA 1
ATOM 629 C C . GLU A 1 82 ? 0.835 6.435 10.889 1.00 93.94 82 GLU A C 1
ATOM 631 O O . GLU A 1 82 ? 0.927 6.543 12.112 1.00 93.94 82 GLU A O 1
ATOM 636 N N . VAL A 1 83 ? 0.786 5.239 10.288 1.00 94.25 83 VAL A N 1
ATOM 637 C CA . VAL A 1 83 ? 0.762 3.967 11.021 1.00 94.25 83 VAL A CA 1
ATOM 638 C C . VAL A 1 83 ? 2.035 3.775 11.847 1.00 94.25 83 VAL A C 1
ATOM 640 O O . VAL A 1 83 ? 3.150 4.003 11.380 1.00 94.25 83 VAL A O 1
ATOM 643 N N . GLN A 1 84 ? 1.859 3.316 13.080 1.00 94.00 84 GLN A N 1
ATOM 644 C CA . GLN A 1 84 ? 2.918 3.033 14.048 1.00 94.00 84 GLN A CA 1
ATOM 645 C C . GLN A 1 84 ? 3.076 1.529 14.300 1.00 94.00 84 GLN A C 1
ATOM 647 O O . GLN A 1 84 ? 4.153 1.072 14.693 1.00 94.00 84 GLN A O 1
ATOM 652 N N . LYS A 1 85 ? 2.021 0.732 14.077 1.00 94.50 85 LYS A N 1
ATOM 653 C CA . LYS A 1 85 ? 2.108 -0.732 14.183 1.00 94.50 85 LYS A CA 1
ATOM 654 C C . LYS A 1 85 ? 2.856 -1.338 12.989 1.00 94.50 85 LYS A C 1
ATOM 656 O O . LYS A 1 85 ? 2.779 -0.821 11.873 1.00 94.50 85 LYS A O 1
ATOM 661 N N . PRO A 1 86 ? 3.555 -2.467 13.198 1.00 92.94 86 PRO A N 1
ATOM 662 C CA . PRO A 1 86 ? 4.215 -3.165 12.109 1.00 92.94 86 PRO A CA 1
ATOM 663 C C . PRO A 1 86 ? 3.207 -3.746 11.113 1.00 92.94 86 PRO A C 1
ATOM 665 O O . PRO A 1 86 ? 2.109 -4.180 11.463 1.00 92.94 86 PRO A O 1
ATOM 668 N N . TRP A 1 87 ? 3.647 -3.836 9.867 1.00 93.19 87 TRP A N 1
ATOM 669 C CA . TRP A 1 87 ? 2.972 -4.542 8.793 1.00 93.19 87 TRP A CA 1
ATOM 670 C C . TRP A 1 87 ? 3.229 -6.038 8.912 1.00 93.19 87 TRP A C 1
ATOM 672 O O . TRP A 1 87 ? 4.382 -6.477 8.906 1.00 93.19 87 TRP A O 1
ATOM 682 N N . LYS A 1 88 ? 2.160 -6.833 8.961 1.00 92.44 88 LYS A N 1
ATOM 683 C CA . LYS A 1 88 ? 2.239 -8.288 8.850 1.00 92.44 88 LYS A CA 1
ATOM 684 C C . LYS A 1 88 ? 2.344 -8.671 7.378 1.00 92.44 88 LYS A C 1
ATOM 686 O O . LYS A 1 88 ? 1.455 -8.367 6.584 1.00 92.44 88 LYS A O 1
ATOM 691 N N . VAL A 1 89 ? 3.422 -9.356 7.023 1.00 90.44 89 VAL A N 1
ATOM 692 C CA . VAL A 1 89 ? 3.687 -9.852 5.672 1.00 90.44 89 VAL A CA 1
ATOM 693 C C . VAL A 1 89 ? 2.980 -11.189 5.501 1.00 90.44 89 VAL A C 1
ATOM 695 O O . VAL A 1 89 ? 3.194 -12.119 6.275 1.00 90.44 89 VAL A O 1
ATOM 698 N N . LEU A 1 90 ? 2.118 -11.283 4.492 1.00 86.06 90 LEU A N 1
ATOM 699 C CA . LEU A 1 90 ? 1.286 -12.463 4.251 1.00 86.06 90 LEU A CA 1
ATOM 700 C C . LEU A 1 90 ? 1.920 -13.441 3.258 1.00 86.06 90 LEU A C 1
ATOM 702 O O . LEU A 1 90 ? 1.492 -14.592 3.185 1.00 86.06 90 LEU A O 1
ATOM 706 N N . ARG A 1 91 ? 2.928 -13.008 2.489 1.00 74.06 91 ARG A N 1
ATOM 707 C CA . ARG A 1 91 ? 3.695 -13.873 1.584 1.00 74.06 91 ARG A CA 1
ATOM 708 C C . ARG A 1 91 ? 5.188 -13.557 1.627 1.00 74.06 91 ARG A C 1
ATOM 710 O O . ARG A 1 91 ? 5.586 -12.407 1.486 1.00 74.06 91 ARG A O 1
ATOM 717 N N . ALA A 1 92 ? 6.010 -14.584 1.828 1.00 61.22 92 ALA A N 1
ATOM 718 C CA . ALA A 1 92 ? 7.455 -14.445 2.028 1.00 61.22 92 ALA A CA 1
ATOM 719 C C . ALA A 1 92 ? 8.223 -14.034 0.758 1.00 61.22 92 ALA A C 1
ATOM 721 O O . ALA A 1 92 ? 9.262 -13.384 0.845 1.00 61.22 92 ALA A O 1
ATOM 722 N N . ASP A 1 93 ? 7.695 -14.361 -0.424 1.00 63.69 93 ASP A N 1
ATOM 723 C CA . ASP A 1 93 ? 8.252 -13.969 -1.725 1.00 63.69 93 ASP A CA 1
ATOM 724 C C . ASP A 1 93 ? 8.134 -12.459 -1.998 1.00 63.69 93 ASP A C 1
ATOM 726 O O . ASP A 1 93 ? 8.725 -11.947 -2.947 1.00 63.69 93 ASP A O 1
ATOM 730 N N . PHE A 1 94 ? 7.430 -11.727 -1.129 1.00 62.12 94 PHE A N 1
ATOM 731 C CA . PHE A 1 94 ? 7.156 -10.308 -1.286 1.00 62.12 94 PHE A CA 1
ATOM 732 C C . PHE A 1 94 ? 8.408 -9.413 -1.243 1.00 62.12 94 PHE A C 1
ATOM 734 O O . PHE A 1 94 ? 8.552 -8.526 -2.081 1.00 62.12 94 PHE A O 1
ATOM 741 N N . PHE A 1 95 ? 9.335 -9.659 -0.312 1.00 57.72 95 PHE A N 1
ATOM 742 C CA . PHE A 1 95 ? 10.608 -8.922 -0.232 1.00 57.72 95 PHE A CA 1
ATOM 743 C C . PHE A 1 95 ? 11.761 -9.614 -0.972 1.00 57.72 95 PHE A C 1
ATOM 745 O O . PHE A 1 95 ? 12.832 -9.033 -1.118 1.00 57.72 95 PHE A O 1
ATOM 752 N N . GLY A 1 96 ? 11.554 -10.854 -1.429 1.00 45.34 96 GLY A N 1
ATOM 753 C CA . GLY A 1 96 ? 12.613 -11.730 -1.941 1.00 45.34 96 GLY A CA 1
ATOM 754 C C . GLY A 1 96 ? 12.788 -11.757 -3.462 1.00 45.34 96 GLY A C 1
ATOM 755 O O . GLY A 1 96 ? 13.704 -12.417 -3.938 1.00 45.34 96 GLY A O 1
ATOM 756 N N . ALA A 1 97 ? 11.939 -11.073 -4.235 1.00 43.44 97 ALA A N 1
ATOM 757 C CA . ALA A 1 97 ? 11.929 -11.194 -5.699 1.00 43.44 97 ALA A CA 1
ATOM 758 C C . ALA A 1 97 ? 12.693 -10.097 -6.466 1.00 43.44 97 ALA A C 1
ATOM 760 O O . ALA A 1 97 ? 12.692 -10.113 -7.694 1.00 43.44 97 ALA A O 1
ATOM 761 N N . SER A 1 98 ? 13.365 -9.153 -5.801 1.00 43.66 98 SER A N 1
ATOM 762 C CA . SER A 1 98 ? 14.313 -8.277 -6.503 1.00 43.66 98 SER A CA 1
ATOM 763 C C . SER A 1 98 ? 15.494 -7.897 -5.620 1.00 43.66 98 SER A C 1
ATOM 765 O O . SER A 1 98 ? 15.457 -6.912 -4.882 1.00 43.66 98 SER A O 1
ATOM 767 N N . SER A 1 99 ? 16.575 -8.655 -5.765 1.00 37.88 99 SER A N 1
ATOM 768 C CA . SER A 1 99 ? 17.922 -8.308 -5.301 1.00 37.88 99 SER A CA 1
ATOM 769 C C . SER A 1 99 ? 18.556 -7.147 -6.093 1.00 37.88 99 SER A C 1
ATOM 771 O O . SER A 1 99 ? 19.748 -6.895 -5.948 1.00 37.88 99 SER A O 1
ATOM 773 N N . ASP A 1 100 ? 17.778 -6.422 -6.900 1.00 38.44 100 ASP A N 1
ATOM 774 C CA . ASP A 1 100 ? 18.250 -5.378 -7.819 1.00 38.44 100 ASP A CA 1
ATOM 775 C C . ASP A 1 100 ? 18.011 -3.956 -7.281 1.00 38.44 100 ASP A C 1
ATOM 777 O O . ASP A 1 100 ? 17.639 -3.054 -8.027 1.00 38.44 100 ASP A O 1
ATOM 781 N N . TRP A 1 101 ? 18.194 -3.739 -5.975 1.00 41.19 101 TRP A N 1
ATOM 782 C CA . TRP A 1 101 ? 18.213 -2.386 -5.392 1.00 41.19 101 TRP A CA 1
ATOM 783 C C . TRP A 1 101 ? 19.631 -1.840 -5.147 1.00 41.19 101 TRP A C 1
ATOM 785 O O . TRP A 1 101 ? 19.783 -0.879 -4.397 1.00 41.19 101 TRP A O 1
ATOM 795 N N . LYS A 1 102 ? 20.661 -2.414 -5.782 1.00 31.61 102 LYS A N 1
ATOM 796 C CA . LYS A 1 102 ? 22.001 -1.803 -5.818 1.00 31.61 102 LYS A CA 1
ATOM 797 C C . LYS A 1 102 ? 22.072 -0.632 -6.791 1.00 31.61 102 LYS A C 1
ATOM 799 O O . LYS A 1 102 ? 21.526 -0.765 -7.907 1.00 31.61 102 LYS A O 1
#

pLDDT: mean 82.37, std 19.94, range [31.61, 97.44]